Protein AF-A0A085ZZ28-F1 (afdb_monomer)

Organism: Flavobacterium hydatis (NCBI:txid991)

Secondary structure (DSSP, 8-state):
-HHHHHHHHHHHHHHHHHHHHHHHHHHHT-S---HHHHHHHHHHHHHHHHHHHHHHHHHHHHTT--

Sequence (66 aa):
MKIIINIALVLFYTLLVFFAVIWFLAHGSGHEIPLETDLSIAGFIVLDILVILVLRFAKKRISKDE

Mean predicted aligned error: 4.29 Å

Foldseek 3Di:
DLVVLVVVLVVLVVVLVVLVVVLCCVVVVPDDDPPVVNCVSVVSNVVSVVVNVVSVVVSVVVVVVD

Structure (mmCIF, N/CA/C/O backbone):
data_AF-A0A085ZZ28-F1
#
_entry.id   AF-A0A085ZZ28-F1
#
loop_
_atom_site.group_PDB
_atom_site.id
_atom_site.type_symbol
_atom_site.label_atom_id
_atom_site.label_alt_id
_atom_site.label_comp_id
_atom_site.label_asym_id
_atom_site.label_entity_id
_atom_site.label_seq_id
_atom_site.pdbx_PDB_ins_code
_atom_site.Cartn_x
_atom_site.Cartn_y
_atom_site.Cartn_z
_atom_site.occupancy
_atom_site.B_iso_or_equiv
_atom_site.auth_seq_id
_atom_site.auth_comp_id
_atom_site.auth_asym_id
_atom_site.auth_atom_id
_atom_site.pdbx_PDB_model_num
ATOM 1 N N . MET A 1 1 ? -15.810 3.571 16.167 1.00 76.38 1 MET A N 1
ATOM 2 C CA . MET A 1 1 ? -14.377 3.529 15.771 1.00 76.38 1 MET A CA 1
ATOM 3 C C . MET A 1 1 ? -14.010 2.330 14.897 1.00 76.38 1 MET A C 1
ATOM 5 O O . MET A 1 1 ? -13.331 2.526 13.897 1.00 76.38 1 MET A O 1
ATOM 9 N N . LYS A 1 2 ? -14.477 1.108 15.202 1.00 80.69 2 LYS A N 1
ATOM 10 C CA . LYS A 1 2 ? -14.165 -0.101 14.407 1.00 80.69 2 LYS A CA 1
ATOM 11 C C . LYS A 1 2 ? -14.506 0.020 12.909 1.00 80.69 2 LYS A C 1
ATOM 13 O O . LYS A 1 2 ? -13.718 -0.417 12.076 1.00 80.69 2 LYS A O 1
ATOM 18 N N . ILE A 1 3 ? -15.632 0.657 12.567 1.00 87.62 3 ILE A N 1
ATOM 19 C CA . ILE A 1 3 ? -16.061 0.884 11.172 1.00 87.62 3 ILE A CA 1
ATOM 20 C C . ILE A 1 3 ? -15.066 1.772 10.413 1.00 87.62 3 ILE A C 1
ATOM 22 O O . ILE A 1 3 ? -14.663 1.417 9.313 1.00 87.62 3 ILE A O 1
ATOM 26 N N . ILE A 1 4 ? -14.611 2.872 11.020 1.00 91.06 4 ILE A N 1
ATOM 27 C CA . ILE A 1 4 ? -13.650 3.801 10.401 1.00 91.06 4 ILE A CA 1
ATOM 28 C C . ILE A 1 4 ? -12.336 3.077 10.090 1.00 91.06 4 ILE A C 1
ATOM 30 O O . ILE A 1 4 ? -11.817 3.195 8.985 1.00 91.06 4 ILE A O 1
ATOM 34 N N . ILE A 1 5 ? -11.835 2.262 11.025 1.00 92.19 5 ILE A N 1
ATOM 35 C CA . ILE A 1 5 ? -10.608 1.482 10.807 1.00 92.19 5 ILE A CA 1
ATOM 36 C C . ILE A 1 5 ? -10.804 0.427 9.715 1.00 92.19 5 ILE A C 1
ATOM 38 O O . ILE A 1 5 ? -9.896 0.201 8.923 1.00 92.19 5 ILE A O 1
ATOM 42 N N . ASN A 1 6 ? -11.979 -0.203 9.631 1.00 92.50 6 ASN A N 1
ATOM 43 C CA . ASN A 1 6 ? -12.274 -1.134 8.542 1.00 92.50 6 ASN A CA 1
ATOM 44 C C . ASN A 1 6 ? -12.305 -0.426 7.182 1.00 92.50 6 ASN A C 1
ATOM 46 O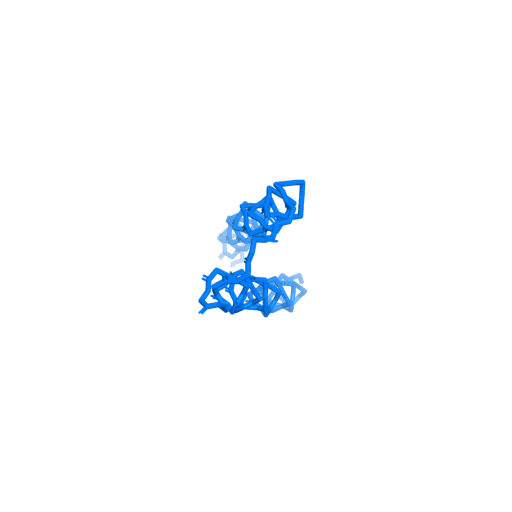 O . ASN A 1 6 ? -11.710 -0.939 6.243 1.00 92.50 6 ASN A O 1
ATOM 50 N N . ILE A 1 7 ? -12.942 0.744 7.080 1.00 95.75 7 ILE A N 1
ATOM 51 C CA . ILE A 1 7 ? -12.968 1.536 5.841 1.00 95.75 7 ILE A CA 1
ATOM 52 C C . ILE A 1 7 ? -11.543 1.937 5.441 1.00 95.75 7 IL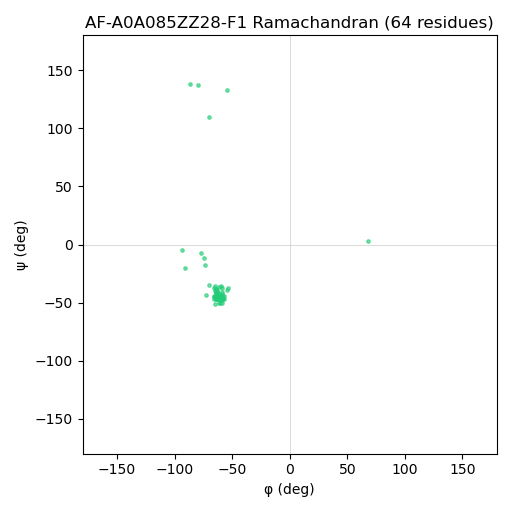E A C 1
ATOM 54 O O . ILE A 1 7 ? -11.153 1.731 4.296 1.00 95.75 7 ILE A O 1
ATOM 58 N N . ALA A 1 8 ? -10.741 2.427 6.392 1.00 94.19 8 ALA A N 1
ATOM 59 C CA . ALA A 1 8 ? -9.340 2.758 6.151 1.00 94.19 8 ALA A CA 1
ATOM 60 C C . ALA A 1 8 ? -8.541 1.535 5.670 1.00 94.19 8 ALA A C 1
ATOM 62 O O . ALA A 1 8 ? -7.830 1.622 4.677 1.00 94.19 8 ALA A O 1
ATOM 63 N N . LEU A 1 9 ? -8.703 0.374 6.313 1.00 95.44 9 LEU A N 1
ATOM 64 C CA . LEU A 1 9 ? -8.051 -0.865 5.883 1.00 95.44 9 LEU A CA 1
ATOM 65 C C . LEU A 1 9 ? -8.440 -1.257 4.452 1.00 95.44 9 LEU A C 1
ATOM 67 O O . LEU A 1 9 ? -7.565 -1.630 3.681 1.00 95.44 9 LEU A O 1
ATOM 71 N N . VAL A 1 10 ? -9.721 -1.166 4.086 1.00 96.88 10 VAL A N 1
ATOM 72 C CA . VAL A 1 10 ? -10.190 -1.461 2.719 1.00 96.88 10 VAL A CA 1
ATOM 73 C C . VAL A 1 10 ? -9.543 -0.519 1.702 1.00 96.88 10 VAL A C 1
ATOM 75 O O . VAL A 1 10 ? -9.069 -0.980 0.663 1.00 96.88 10 VAL A O 1
ATOM 78 N N . LEU A 1 11 ? -9.468 0.779 2.011 1.00 96.88 11 LEU A N 1
ATOM 79 C CA . LEU A 1 11 ? -8.808 1.772 1.160 1.00 96.88 11 LEU A CA 1
ATOM 80 C C . LEU A 1 11 ? -7.323 1.447 0.964 1.00 96.88 11 LEU A C 1
ATOM 82 O O . LEU A 1 11 ? -6.873 1.349 -0.174 1.00 96.88 11 LEU A O 1
ATOM 86 N N . PHE A 1 12 ? -6.585 1.193 2.048 1.00 96.50 12 PHE A N 1
ATOM 87 C CA . PHE A 1 12 ? -5.161 0.853 1.969 1.00 96.50 12 PHE A CA 1
ATOM 88 C C . PHE A 1 12 ? -4.903 -0.483 1.265 1.00 96.50 12 PHE A C 1
ATOM 90 O O . PHE A 1 12 ? -3.947 -0.595 0.511 1.00 96.50 12 PHE A O 1
ATOM 97 N N . TYR A 1 13 ? -5.762 -1.494 1.436 1.00 96.62 13 TYR A N 1
ATOM 98 C CA . TYR A 1 13 ? -5.645 -2.728 0.652 1.00 96.62 13 TYR A CA 1
ATOM 99 C C . TYR A 1 13 ? -5.865 -2.487 -0.842 1.00 96.62 13 TYR A C 1
ATOM 101 O O . TYR A 1 13 ? -5.173 -3.083 -1.664 1.00 96.62 13 TYR A O 1
ATOM 109 N N . THR A 1 14 ? -6.809 -1.615 -1.193 1.00 97.25 14 THR A N 1
ATOM 110 C CA . THR A 1 14 ? -7.079 -1.265 -2.593 1.00 97.25 14 THR A CA 1
ATOM 111 C C . THR A 1 14 ? -5.891 -0.522 -3.207 1.00 97.25 14 THR A C 1
ATOM 113 O O . THR A 1 14 ? -5.474 -0.862 -4.312 1.00 97.25 14 THR A O 1
ATOM 116 N N . LEU A 1 15 ? -5.309 0.436 -2.476 1.00 96.31 15 LEU A N 1
ATOM 117 C CA . LEU A 1 15 ? -4.100 1.156 -2.890 1.00 96.31 15 LEU A CA 1
ATOM 118 C C . LEU A 1 15 ? -2.901 0.218 -3.046 1.00 96.31 15 LEU A C 1
ATOM 120 O O . LEU A 1 15 ? -2.242 0.246 -4.083 1.00 96.31 15 LEU A O 1
ATOM 124 N N . LEU A 1 16 ? -2.689 -0.684 -2.087 1.00 96.88 16 LEU A N 1
ATOM 125 C CA . LEU A 1 16 ? -1.610 -1.664 -2.143 1.00 96.88 16 LEU A CA 1
ATOM 126 C C . LEU A 1 16 ? -1.697 -2.526 -3.408 1.00 96.88 16 LEU A C 1
ATOM 128 O O . LEU A 1 16 ? -0.702 -2.708 -4.106 1.00 96.88 16 LEU A O 1
ATOM 132 N N . VAL A 1 17 ? -2.891 -3.042 -3.721 1.00 96.88 17 VAL A N 1
ATOM 133 C CA . VAL A 1 17 ? -3.118 -3.826 -4.944 1.00 96.88 17 VAL A CA 1
ATOM 134 C C . VAL A 1 17 ? -2.880 -2.969 -6.184 1.00 96.88 17 VAL A C 1
ATOM 136 O O . VAL A 1 17 ? -2.217 -3.423 -7.111 1.00 96.88 17 VAL A O 1
ATOM 139 N N . PHE A 1 18 ? -3.375 -1.733 -6.202 1.00 96.00 18 PHE A N 1
ATOM 140 C CA . PHE A 1 18 ? -3.183 -0.815 -7.320 1.00 96.00 18 PHE A CA 1
ATOM 141 C C . PHE A 1 18 ? -1.697 -0.548 -7.605 1.00 96.00 18 PHE A C 1
ATOM 143 O O . PHE A 1 18 ? -1.252 -0.740 -8.737 1.00 96.00 18 PHE A O 1
ATOM 150 N N . PHE A 1 19 ? -0.909 -0.186 -6.588 1.00 94.62 19 PHE A N 1
ATOM 151 C CA . PHE A 1 19 ? 0.528 0.047 -6.749 1.00 94.62 19 PHE A CA 1
ATOM 152 C C . PHE A 1 19 ? 1.284 -1.226 -7.124 1.00 94.62 19 PHE A C 1
ATOM 154 O O . PHE A 1 19 ? 2.148 -1.174 -7.995 1.00 94.62 19 PHE A O 1
ATOM 161 N N . ALA A 1 20 ? 0.933 -2.375 -6.539 1.00 94.25 20 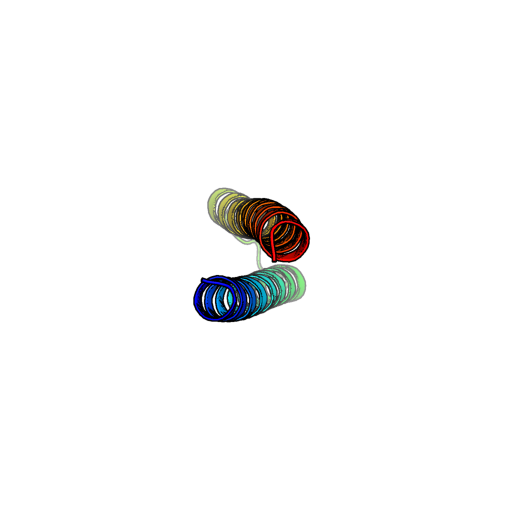ALA A N 1
ATOM 162 C CA . ALA A 1 20 ? 1.542 -3.653 -6.899 1.00 94.25 20 ALA A CA 1
ATOM 163 C C . ALA A 1 20 ? 1.270 -4.031 -8.364 1.00 94.25 20 ALA A C 1
ATOM 165 O O . ALA A 1 20 ? 2.174 -4.498 -9.055 1.00 94.25 20 ALA A O 1
ATOM 166 N N . VAL A 1 21 ? 0.051 -3.794 -8.862 1.00 94.94 21 VAL A N 1
ATOM 167 C CA . VAL A 1 21 ? -0.303 -4.027 -10.269 1.00 94.94 21 VAL A CA 1
ATOM 168 C C . VAL A 1 21 ? 0.461 -3.079 -11.188 1.00 94.94 21 VAL A C 1
ATOM 170 O O . VAL A 1 21 ? 1.016 -3.536 -12.183 1.00 94.94 21 VAL A O 1
ATOM 173 N N . ILE A 1 22 ? 0.541 -1.784 -10.861 1.00 92.25 22 ILE A N 1
ATOM 174 C CA . ILE A 1 22 ? 1.330 -0.825 -11.651 1.00 92.25 22 ILE A CA 1
ATOM 175 C C . ILE A 1 22 ? 2.797 -1.240 -11.689 1.00 92.25 22 ILE A C 1
ATOM 177 O O . ILE A 1 22 ? 3.388 -1.278 -12.765 1.00 92.25 22 ILE A O 1
ATOM 181 N N . TRP A 1 23 ? 3.370 -1.581 -10.537 1.00 92.19 23 TRP A N 1
ATOM 182 C CA . TRP A 1 23 ? 4.756 -2.019 -10.435 1.00 92.19 23 TRP A CA 1
ATOM 183 C C . TRP A 1 23 ? 5.018 -3.261 -11.292 1.00 92.19 23 TRP A C 1
ATOM 185 O O . TRP A 1 23 ? 5.979 -3.293 -12.063 1.00 92.19 23 TRP A O 1
ATOM 195 N N . PHE A 1 24 ? 4.115 -4.245 -11.221 1.00 92.38 24 PHE A N 1
ATOM 196 C CA . PHE A 1 24 ? 4.174 -5.465 -12.019 1.00 92.38 24 PHE A CA 1
ATOM 197 C C . PHE A 1 24 ? 4.083 -5.183 -13.522 1.00 92.38 24 PHE A C 1
ATOM 199 O O . PHE A 1 24 ? 4.886 -5.705 -14.291 1.00 92.38 24 PHE A O 1
ATOM 206 N N . LEU A 1 25 ? 3.137 -4.344 -13.954 1.00 92.00 25 LEU A N 1
ATOM 207 C CA . LEU A 1 25 ? 2.984 -3.974 -15.363 1.00 92.00 25 LEU A CA 1
ATOM 208 C C . LEU A 1 25 ? 4.198 -3.203 -15.878 1.00 92.00 25 LEU A C 1
ATOM 210 O O . LEU A 1 25 ? 4.655 -3.463 -16.988 1.00 92.00 25 LEU A O 1
ATOM 214 N N . ALA A 1 26 ? 4.740 -2.290 -15.073 1.00 88.31 26 ALA A N 1
ATOM 215 C CA . ALA A 1 26 ? 5.902 -1.505 -15.447 1.00 88.31 26 ALA A CA 1
ATOM 216 C C . ALA A 1 26 ? 7.127 -2.412 -15.668 1.00 88.31 26 ALA A C 1
ATOM 218 O O . ALA A 1 26 ? 7.745 -2.337 -16.729 1.00 88.31 26 ALA A O 1
ATOM 219 N N . HIS A 1 27 ? 7.399 -3.351 -14.753 1.00 87.38 27 HIS A N 1
ATOM 220 C CA . HIS A 1 27 ? 8.503 -4.316 -14.890 1.00 87.38 27 HIS A CA 1
ATOM 221 C C . HIS A 1 27 ? 8.258 -5.360 -15.984 1.00 87.38 27 HIS A C 1
ATOM 223 O O . HIS A 1 27 ? 9.187 -5.779 -16.669 1.00 87.38 27 HIS A O 1
ATOM 229 N N . GLY A 1 28 ? 7.006 -5.778 -16.172 1.00 86.50 28 GLY A N 1
ATOM 230 C CA . GLY A 1 28 ? 6.620 -6.734 -17.207 1.00 86.50 28 GLY A CA 1
ATOM 231 C C . GLY A 1 28 ? 6.612 -6.149 -18.622 1.00 86.50 28 GLY A C 1
ATOM 232 O O . GLY A 1 28 ? 6.641 -6.907 -19.588 1.00 86.50 28 GLY A O 1
ATOM 233 N N . SER A 1 29 ? 6.587 -4.820 -18.767 1.00 87.38 29 SER A N 1
ATOM 234 C CA . SER A 1 29 ? 6.512 -4.143 -20.069 1.00 87.38 29 SER A CA 1
ATOM 235 C C . SER A 1 29 ? 7.816 -4.170 -20.874 1.00 87.38 29 SER A C 1
ATOM 237 O O . SER A 1 29 ? 7.813 -3.777 -22.042 1.00 87.38 29 SER A O 1
ATOM 239 N N . GLY A 1 30 ? 8.934 -4.571 -20.257 1.00 80.00 30 GLY A N 1
ATOM 240 C CA . GLY A 1 30 ? 10.264 -4.553 -20.873 1.00 80.00 30 GLY A CA 1
ATOM 241 C C . GLY A 1 30 ? 10.831 -3.152 -21.139 1.00 80.00 30 GLY A C 1
ATOM 242 O O . GLY A 1 30 ? 11.911 -3.045 -21.713 1.00 80.00 30 GLY A O 1
ATOM 243 N N . HIS A 1 31 ? 10.127 -2.089 -20.738 1.00 84.69 31 HIS A N 1
ATOM 244 C CA . HIS A 1 31 ? 10.623 -0.718 -20.809 1.00 84.69 31 HIS A CA 1
ATOM 245 C C . HIS A 1 31 ? 11.425 -0.386 -19.549 1.00 84.69 31 HIS A C 1
ATOM 247 O O . HIS A 1 31 ? 11.010 -0.719 -18.439 1.00 84.69 31 HIS A O 1
ATOM 253 N N . GLU A 1 32 ? 12.552 0.308 -19.714 1.00 83.38 32 GLU A N 1
ATOM 254 C CA . GLU A 1 32 ? 13.304 0.835 -18.577 1.00 83.38 32 GLU A CA 1
ATOM 255 C C . GLU A 1 32 ? 12.520 1.975 -17.926 1.00 83.38 32 GLU A C 1
ATOM 257 O O . GLU A 1 32 ? 12.342 3.059 -18.486 1.00 83.38 32 GLU A O 1
ATOM 262 N N . ILE A 1 33 ? 12.020 1.702 -16.727 1.00 87.94 33 ILE A N 1
ATOM 263 C CA . ILE A 1 33 ? 11.365 2.688 -15.878 1.00 87.94 33 ILE A CA 1
ATOM 264 C C . ILE A 1 33 ? 12.471 3.510 -15.201 1.00 87.94 33 ILE A C 1
ATOM 266 O O . ILE A 1 33 ? 13.440 2.920 -14.716 1.00 87.94 33 ILE A O 1
ATOM 270 N N . PRO A 1 34 ? 12.355 4.848 -15.109 1.00 92.31 34 PRO A N 1
ATOM 271 C CA . PRO A 1 34 ? 13.311 5.643 -14.348 1.00 92.31 34 PRO A CA 1
ATOM 272 C C . PRO A 1 34 ? 13.433 5.128 -12.910 1.00 92.31 34 PRO A C 1
ATOM 274 O O . PRO A 1 34 ? 12.419 4.929 -12.236 1.00 92.31 34 PRO A O 1
ATOM 277 N N . LEU A 1 35 ? 14.667 4.968 -12.424 1.00 91.38 35 LEU A N 1
ATOM 278 C CA . LEU A 1 35 ? 14.959 4.425 -11.090 1.00 91.38 35 LEU A CA 1
ATOM 279 C C . LEU A 1 35 ? 14.209 5.171 -9.974 1.00 91.38 35 LEU A C 1
ATOM 281 O O . LEU A 1 35 ? 13.724 4.559 -9.029 1.00 91.38 35 LEU A O 1
ATOM 285 N N . GLU A 1 36 ? 14.065 6.491 -10.100 1.00 92.31 36 GLU A N 1
ATOM 286 C CA . GLU A 1 36 ? 13.313 7.313 -9.144 1.00 92.31 36 GLU A CA 1
ATOM 287 C C . GLU A 1 36 ? 11.832 6.918 -9.066 1.00 92.31 36 GLU A C 1
ATOM 289 O O . GLU A 1 36 ? 11.240 6.924 -7.986 1.00 92.31 36 GLU A O 1
ATOM 294 N N . THR A 1 37 ? 11.232 6.546 -10.201 1.00 90.69 37 THR A N 1
ATOM 295 C CA . THR A 1 37 ? 9.826 6.125 -10.274 1.00 90.69 37 THR A CA 1
ATOM 296 C C . THR A 1 37 ? 9.650 4.738 -9.669 1.00 90.69 37 THR A C 1
ATOM 298 O O . THR A 1 37 ? 8.724 4.534 -8.888 1.00 90.69 37 THR A O 1
ATOM 301 N N . ASP A 1 38 ? 10.559 3.810 -9.971 1.00 92.19 38 ASP A N 1
ATOM 302 C CA . ASP A 1 38 ? 10.544 2.464 -9.393 1.00 92.19 38 ASP A CA 1
ATOM 303 C C . ASP A 1 38 ? 10.699 2.504 -7.864 1.00 92.19 38 ASP A C 1
ATOM 305 O O . ASP A 1 38 ? 9.849 1.995 -7.130 1.00 92.19 38 ASP A O 1
ATOM 309 N N . LEU A 1 39 ? 11.706 3.233 -7.368 1.00 94.12 39 LEU A N 1
ATOM 310 C CA . LEU A 1 39 ? 11.912 3.436 -5.932 1.00 94.12 39 LEU A CA 1
ATOM 311 C C . LEU A 1 39 ? 10.711 4.104 -5.259 1.00 94.12 39 LEU A C 1
ATOM 313 O O . LEU A 1 39 ? 10.360 3.738 -4.137 1.00 94.12 39 LEU A O 1
ATOM 317 N N . SER A 1 40 ? 10.061 5.055 -5.932 1.00 94.50 40 SER A N 1
ATOM 318 C CA . SER A 1 40 ? 8.861 5.709 -5.403 1.00 94.50 40 SER A CA 1
ATOM 319 C C . SER A 1 40 ? 7.697 4.727 -5.278 1.00 94.50 40 SER A C 1
ATOM 321 O O . SER A 1 40 ? 7.070 4.660 -4.222 1.00 94.50 40 SER A O 1
ATOM 323 N N . ILE A 1 41 ? 7.428 3.922 -6.312 1.00 93.69 41 ILE A N 1
ATOM 324 C CA . ILE A 1 41 ? 6.348 2.924 -6.293 1.00 93.69 41 ILE A CA 1
ATOM 325 C C . ILE A 1 41 ? 6.620 1.854 -5.230 1.00 93.69 41 ILE A C 1
ATOM 327 O O . ILE A 1 41 ? 5.740 1.559 -4.420 1.00 93.69 41 ILE A O 1
ATOM 331 N N . ALA A 1 42 ? 7.840 1.316 -5.178 1.00 93.62 42 ALA A N 1
ATOM 332 C CA . ALA A 1 42 ? 8.247 0.369 -4.145 1.00 93.62 42 ALA A CA 1
ATOM 333 C C . ALA A 1 42 ? 8.121 0.981 -2.737 1.00 93.62 42 ALA A C 1
ATOM 335 O O . ALA A 1 42 ? 7.612 0.338 -1.817 1.00 93.62 42 ALA A O 1
ATOM 336 N N . GLY A 1 43 ? 8.509 2.249 -2.579 1.00 95.62 43 GLY A N 1
ATOM 337 C CA . GLY A 1 43 ?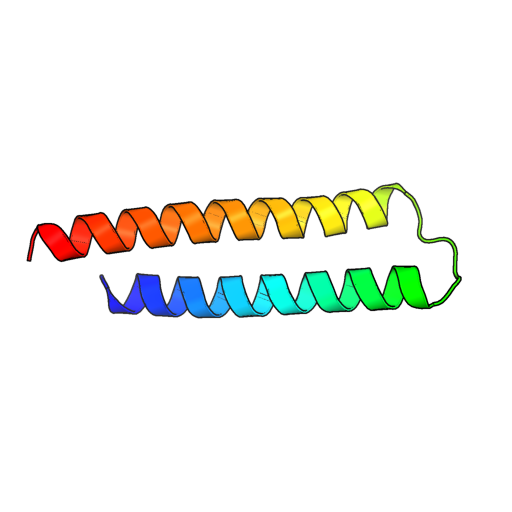 8.342 3.013 -1.347 1.00 95.62 43 GLY A CA 1
ATOM 338 C C . GLY A 1 43 ? 6.880 3.139 -0.914 1.00 95.62 43 GLY A C 1
ATOM 339 O O . GLY A 1 43 ? 6.572 2.897 0.254 1.00 95.62 43 GLY A O 1
ATOM 340 N N . PHE A 1 44 ? 5.965 3.444 -1.843 1.00 95.38 44 PHE A N 1
ATOM 341 C CA . PHE A 1 44 ? 4.5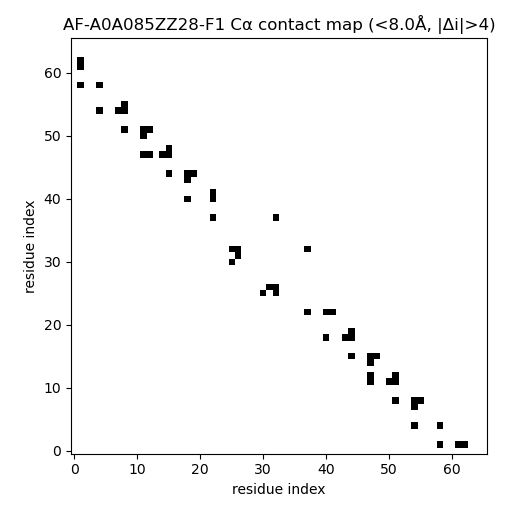26 3.496 -1.562 1.00 95.38 44 PHE A CA 1
ATOM 342 C C . PHE A 1 44 ? 3.970 2.137 -1.129 1.00 95.38 44 PHE A C 1
ATOM 344 O O . PHE A 1 44 ? 3.234 2.075 -0.147 1.00 95.38 44 PHE A O 1
ATOM 351 N N . ILE A 1 45 ? 4.375 1.043 -1.783 1.00 95.81 45 ILE A N 1
ATOM 352 C CA . ILE A 1 45 ? 3.982 -0.324 -1.397 1.00 95.81 45 ILE A CA 1
ATOM 353 C C . ILE A 1 45 ? 4.427 -0.632 0.040 1.00 95.81 45 ILE A C 1
ATOM 355 O O . ILE A 1 45 ? 3.636 -1.122 0.848 1.00 95.81 45 ILE A O 1
ATOM 359 N N . VAL A 1 46 ? 5.684 -0.330 0.384 1.00 96.69 46 VAL A N 1
ATOM 360 C CA . VAL A 1 46 ? 6.215 -0.553 1.738 1.00 96.69 46 VAL A CA 1
ATOM 361 C C . VAL A 1 46 ? 5.469 0.297 2.769 1.00 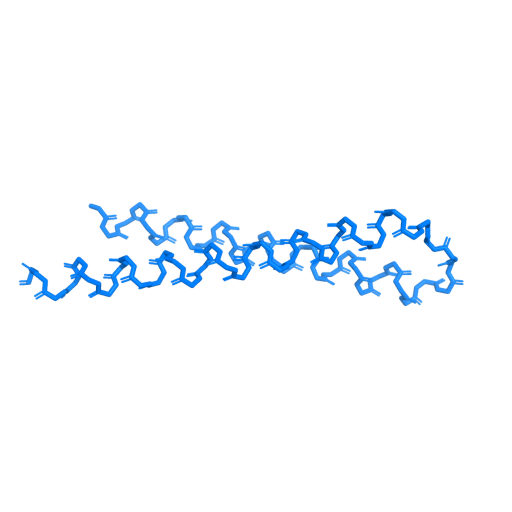96.69 46 VAL A C 1
ATOM 363 O O . VAL A 1 46 ? 5.096 -0.212 3.830 1.00 96.69 46 VAL A O 1
ATOM 366 N N . LEU A 1 47 ? 5.215 1.571 2.461 1.00 96.56 47 LEU A N 1
ATOM 367 C CA . LEU A 1 47 ? 4.471 2.473 3.336 1.00 96.56 47 LEU A CA 1
ATOM 368 C C . LE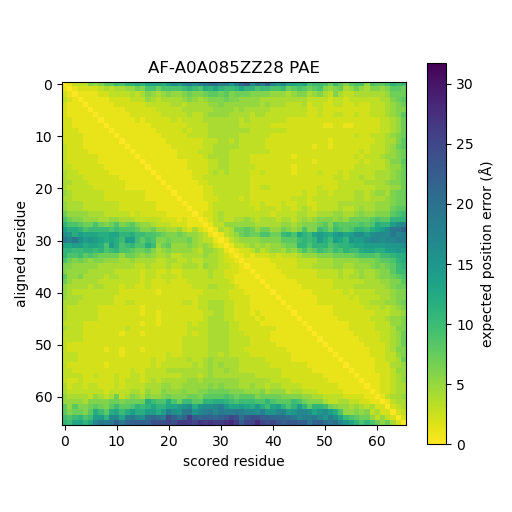U A 1 47 ? 3.043 1.967 3.584 1.00 96.56 47 LEU A C 1
ATOM 370 O O . LEU A 1 47 ? 2.616 1.907 4.738 1.00 96.56 47 LEU A O 1
ATOM 374 N N . ASP A 1 48 ? 2.334 1.538 2.539 1.00 95.62 48 ASP A N 1
ATOM 375 C CA . ASP A 1 48 ? 0.985 0.977 2.652 1.00 95.62 48 ASP A CA 1
ATOM 376 C C . ASP A 1 48 ? 0.965 -0.259 3.558 1.00 95.62 48 ASP A C 1
ATOM 378 O O . ASP A 1 48 ? 0.116 -0.364 4.448 1.00 95.62 48 ASP A O 1
ATOM 382 N N . ILE A 1 49 ? 1.935 -1.170 3.411 1.00 96.62 49 ILE A N 1
ATOM 383 C CA . ILE A 1 49 ? 2.066 -2.345 4.287 1.00 96.62 49 ILE A CA 1
ATOM 384 C C . ILE A 1 49 ? 2.236 -1.916 5.750 1.00 96.62 49 ILE A C 1
ATOM 386 O O . ILE A 1 49 ? 1.554 -2.453 6.630 1.00 96.62 49 ILE A O 1
ATOM 390 N N . LEU A 1 50 ? 3.105 -0.938 6.028 1.00 97.56 50 LEU A N 1
ATOM 391 C CA . LEU A 1 50 ? 3.315 -0.428 7.386 1.00 97.56 50 LEU A CA 1
ATOM 392 C C . LEU A 1 50 ? 2.032 0.170 7.971 1.00 97.56 50 LEU A C 1
ATOM 394 O O . LEU A 1 50 ? 1.665 -0.153 9.104 1.00 97.56 50 LEU A O 1
ATOM 398 N N . VAL A 1 51 ? 1.308 0.986 7.202 1.00 96.56 51 VAL A N 1
ATOM 399 C CA . VAL A 1 51 ? 0.050 1.590 7.658 1.00 96.56 51 VAL A CA 1
ATOM 400 C C . VAL A 1 51 ? -1.012 0.520 7.921 1.00 96.56 51 VAL A C 1
ATOM 402 O O . VAL A 1 51 ? -1.678 0.557 8.959 1.00 96.56 51 VAL A O 1
ATOM 405 N N . ILE A 1 52 ? -1.132 -0.489 7.054 1.00 96.50 52 ILE A N 1
ATOM 406 C CA . ILE A 1 52 ? -2.049 -1.622 7.251 1.00 96.50 52 ILE A CA 1
ATOM 407 C C . ILE A 1 52 ? -1.732 -2.367 8.553 1.00 96.50 52 ILE A C 1
ATOM 409 O O . ILE A 1 52 ? -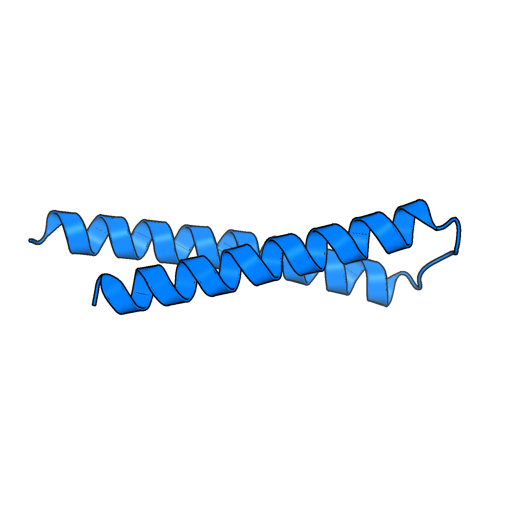2.652 -2.720 9.300 1.00 96.50 52 ILE A O 1
ATOM 413 N N . LEU A 1 53 ? -0.451 -2.600 8.857 1.00 96.62 53 LEU A N 1
ATOM 414 C CA . LEU A 1 53 ? -0.033 -3.250 10.101 1.00 96.62 53 LEU A CA 1
ATOM 415 C C . LEU A 1 53 ? -0.415 -2.419 11.330 1.00 96.62 53 LEU A C 1
ATOM 417 O O . LEU A 1 53 ? -0.986 -2.967 12.279 1.00 96.62 53 LEU A O 1
ATOM 421 N N . VAL A 1 54 ? -0.174 -1.105 11.297 1.00 95.69 54 VAL A N 1
ATOM 422 C CA . VAL A 1 54 ? -0.556 -0.182 12.378 1.00 95.69 54 VAL A CA 1
ATOM 423 C C . VAL A 1 54 ? -2.071 -0.175 12.579 1.00 95.69 54 VAL A C 1
ATOM 425 O O . VAL A 1 54 ? -2.544 -0.338 13.704 1.00 95.69 54 VAL A O 1
ATOM 428 N N . LEU A 1 55 ? -2.851 -0.071 11.501 1.00 94.62 55 LEU A N 1
ATOM 429 C CA . LEU A 1 55 ? -4.314 -0.092 11.561 1.00 94.62 55 LEU A CA 1
ATOM 430 C C . LEU A 1 55 ? -4.848 -1.431 12.084 1.00 94.62 55 LEU A C 1
ATOM 432 O O . LEU A 1 55 ? -5.775 -1.450 12.898 1.00 94.62 55 LEU A O 1
ATOM 436 N N . ARG A 1 56 ? -4.249 -2.562 11.686 1.00 93.50 56 ARG A N 1
ATOM 437 C CA . ARG A 1 56 ? -4.587 -3.881 12.246 1.00 93.50 56 ARG A CA 1
ATOM 438 C C . ARG A 1 56 ? -4.286 -3.957 13.737 1.00 93.50 56 ARG A C 1
ATOM 440 O O . ARG A 1 56 ? -5.107 -4.482 14.492 1.00 93.50 56 ARG A O 1
ATOM 447 N N . PHE A 1 57 ? -3.137 -3.443 14.166 1.00 93.38 57 PHE A N 1
ATOM 448 C CA . PHE A 1 57 ? -2.768 -3.420 15.576 1.00 93.38 57 PHE A CA 1
ATOM 449 C C . PHE A 1 57 ? -3.730 -2.544 16.389 1.00 93.38 57 PHE A C 1
ATOM 451 O O . PHE A 1 57 ? -4.266 -2.999 17.403 1.00 93.38 57 PHE A O 1
ATOM 458 N N . ALA A 1 58 ? -4.036 -1.341 15.899 1.00 90.94 58 ALA A N 1
ATOM 459 C CA . ALA A 1 58 ? -5.007 -0.432 16.502 1.00 90.94 58 ALA A CA 1
ATOM 460 C C . ALA A 1 58 ? -6.400 -1.077 16.607 1.00 90.94 58 ALA A C 1
ATOM 462 O O . ALA A 1 58 ? -7.004 -1.079 17.680 1.00 90.94 58 ALA A O 1
ATOM 463 N N . LYS A 1 59 ? -6.878 -1.725 15.535 1.00 90.25 59 LYS A N 1
ATOM 464 C CA . LYS A 1 59 ? -8.145 -2.477 15.538 1.00 90.25 59 LYS A CA 1
ATOM 465 C C . LYS A 1 59 ? -8.158 -3.571 16.606 1.00 90.25 59 LYS A C 1
ATOM 467 O O . LYS A 1 59 ? -9.156 -3.729 17.308 1.00 90.25 59 LYS A O 1
ATOM 472 N N . LYS A 1 60 ? -7.064 -4.332 16.727 1.00 88.62 60 LYS A N 1
ATOM 473 C CA . LYS A 1 60 ? -6.938 -5.420 17.707 1.00 88.62 60 LYS A CA 1
ATOM 474 C C . LYS A 1 60 ? -6.976 -4.903 19.144 1.00 88.62 60 LYS A C 1
ATOM 476 O O . LYS A 1 60 ? -7.564 -5.569 19.987 1.00 88.62 60 LYS A O 1
ATOM 481 N N . ARG A 1 61 ? -6.362 -3.747 19.423 1.00 87.31 61 ARG A N 1
ATOM 482 C CA . ARG A 1 61 ? -6.397 -3.110 20.750 1.00 87.31 61 ARG A CA 1
ATOM 483 C C . ARG A 1 61 ? -7.815 -2.673 21.111 1.00 87.31 61 ARG A C 1
ATOM 485 O O . ARG A 1 61 ? -8.327 -3.132 22.117 1.00 87.31 61 ARG A O 1
ATOM 492 N N . ILE A 1 62 ? -8.485 -1.936 20.225 1.00 85.50 62 ILE A N 1
ATOM 493 C CA . ILE A 1 62 ? -9.864 -1.468 20.458 1.00 85.50 62 ILE A CA 1
ATOM 494 C C . ILE A 1 62 ? -10.831 -2.638 20.664 1.00 85.50 62 ILE A C 1
ATOM 496 O O . ILE A 1 62 ? -11.752 -2.548 21.459 1.00 85.50 62 ILE A O 1
ATOM 500 N N . SER A 1 63 ? -10.637 -3.756 19.961 1.00 76.69 63 SER A N 1
ATOM 501 C CA . SER A 1 63 ? -11.512 -4.919 20.120 1.00 76.69 63 SER A CA 1
ATOM 502 C C . SER A 1 63 ? -11.258 -5.758 21.375 1.00 76.69 63 SER A C 1
ATOM 504 O O . SER A 1 63 ? -12.009 -6.702 21.580 1.00 76.69 63 SER A O 1
ATOM 506 N N . LYS A 1 64 ? -10.196 -5.489 22.143 1.00 71.25 64 LYS A N 1
ATOM 507 C CA . LYS A 1 64 ? -9.950 -6.127 23.446 1.00 71.25 64 LYS A CA 1
ATOM 508 C C . LYS A 1 64 ? -10.548 -5.342 24.614 1.00 71.25 64 LYS A C 1
ATOM 510 O O . LYS A 1 64 ? -10.702 -5.923 25.680 1.00 71.25 64 LYS A O 1
ATOM 515 N N . ASP A 1 65 ? -10.818 -4.056 24.403 1.00 62.31 65 ASP A N 1
ATOM 516 C CA . ASP A 1 65 ? -11.338 -3.138 25.420 1.00 62.31 65 ASP A CA 1
ATOM 517 C C . ASP A 1 65 ? -12.884 -3.034 25.390 1.00 62.31 65 ASP A C 1
ATOM 519 O O . ASP A 1 65 ? -13.464 -2.382 26.254 1.00 62.31 65 ASP A O 1
ATOM 523 N N . GLU A 1 66 ? -13.544 -3.681 24.417 1.00 52.94 66 GLU A N 1
ATOM 524 C CA . GLU A 1 66 ? -15.002 -3.923 24.345 1.00 52.94 66 GLU A CA 1
ATOM 525 C C . GLU A 1 66 ? -15.3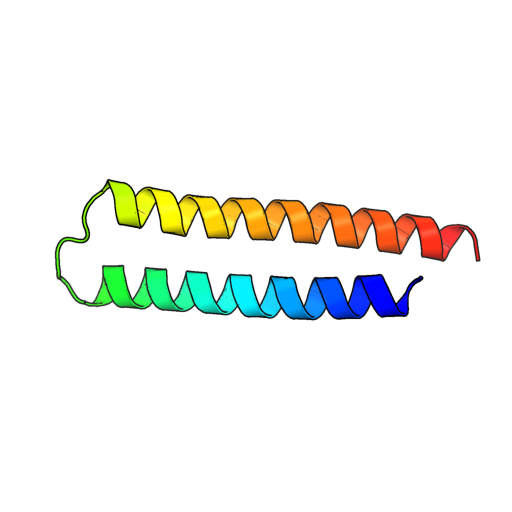09 -5.388 24.670 1.00 52.94 66 GLU A C 1
ATOM 527 O O . GLU A 1 66 ? -16.300 -5.634 25.390 1.00 52.94 66 GLU A O 1
#

pLDDT: mean 90.78, std 8.09, range [52.94, 97.56]

Radius of gyration: 15.31 Å; Cα contacts (8 Å, |Δi|>4): 30; chains: 1; bounding box: 31×14×46 Å

Solvent-accessible surface area (backbone atoms only — not comparable to full-atom values): 3746 Å² total; per-residue (Å²): 112,72,66,60,53,49,53,52,45,52,51,44,53,51,50,38,52,51,48,52,50,51,53,50,50,49,68,70,63,77,56,88,70,59,66,72,57,52,52,47,52,55,48,51,42,54,50,38,52,52,52,47,50,50,51,51,50,52,52,55,54,59,66,70,80,109